Protein AF-A0A7S4CM71-F1 (afdb_monomer_lite)

Organism: NCBI:txid73025

pLDDT: mean 93.5, std 6.9, range [59.66, 98.25]

Radius of gyration: 15.83 Å; chains: 1; bounding box: 56×23×38 Å

Secondary structure (DSSP, 8-state):
--HHHHHHHHHHHHHHHHHHHHHTT-EEEEEETTEEEEE-SSHHHHHHHHHHHHHHHHHS---GGGGGSGGG--EE-TTS-EEE-S------------------

Foldseek 3Di:
DPPVLVVVLLVVLVVLLVVLCVVLVKDFPDDDPSDTDIDDPDQVSVVVSVVVSQVCQQVDDRDPVQCVDPQANFDADPVRHTPGHGDDDDDDDDDDDDDDDDDD

Structure (mmCIF, N/CA/C/O backbone):
data_AF-A0A7S4CM71-F1
#
_entry.id   AF-A0A7S4CM71-F1
#
loop_
_atom_site.group_PDB
_atom_site.id
_atom_site.type_symbol
_atom_site.label_atom_id
_atom_site.label_alt_id
_atom_site.label_comp_id
_atom_site.label_asym_id
_atom_site.label_entity_id
_atom_site.label_seq_id
_atom_site.pdbx_PDB_ins_code
_atom_site.Cartn_x
_atom_site.Cartn_y
_atom_site.Cartn_z
_atom_site.occupancy
_atom_site.B_iso_or_equiv
_atom_site.auth_seq_id
_atom_site.auth_comp_id
_atom_site.auth_asym_id
_atom_site.auth_atom_id
_atom_site.pdbx_PDB_model_num
ATOM 1 N N . ALA A 1 1 ? -5.174 10.033 18.110 1.00 60.19 1 ALA A N 1
ATOM 2 C CA . ALA A 1 1 ? -5.253 8.753 18.841 1.00 60.19 1 ALA A CA 1
ATOM 3 C C . ALA A 1 1 ? -4.177 8.755 19.913 1.00 60.19 1 ALA A C 1
ATOM 5 O O . ALA A 1 1 ? -3.317 9.625 19.852 1.00 60.19 1 ALA A O 1
ATOM 6 N N . ASP A 1 2 ? -4.248 7.840 20.877 1.00 80.94 2 ASP A N 1
ATOM 7 C CA . ASP A 1 2 ? -3.139 7.627 21.808 1.00 80.94 2 ASP A CA 1
ATOM 8 C C . ASP A 1 2 ? -1.852 7.355 21.008 1.00 80.94 2 ASP A C 1
ATOM 10 O O . ASP A 1 2 ? -1.908 6.687 19.968 1.00 80.94 2 ASP A O 1
ATOM 14 N N . GLU A 1 3 ? -0.729 7.917 21.439 1.00 86.50 3 GLU A N 1
ATOM 15 C CA . GLU A 1 3 ? 0.557 7.823 20.736 1.00 86.50 3 GLU A CA 1
ATOM 16 C C . GLU A 1 3 ? 0.958 6.353 20.548 1.00 86.50 3 GLU A C 1
ATOM 18 O O . GLU A 1 3 ? 1.369 5.935 19.464 1.00 86.50 3 GLU A O 1
ATOM 23 N N . GLU A 1 4 ? 0.678 5.535 21.564 1.00 90.50 4 GLU A N 1
ATOM 24 C CA . GLU A 1 4 ? 0.894 4.091 21.550 1.00 90.50 4 GLU A CA 1
ATOM 25 C C . GLU A 1 4 ? 0.072 3.382 20.459 1.00 90.50 4 GLU A C 1
ATOM 27 O O . GLU A 1 4 ? 0.577 2.508 19.751 1.00 90.50 4 GLU A O 1
ATOM 32 N N . VAL A 1 5 ? -1.187 3.786 20.257 1.00 91.12 5 VAL A N 1
ATOM 33 C CA . VAL A 1 5 ? -2.059 3.196 19.227 1.00 91.12 5 VAL A CA 1
ATOM 34 C C . VAL A 1 5 ? -1.535 3.524 17.833 1.00 91.12 5 VAL A C 1
ATOM 36 O O . VAL A 1 5 ? -1.543 2.653 16.962 1.00 91.12 5 VAL A O 1
ATOM 39 N N . MET A 1 6 ? -1.068 4.755 17.605 1.00 92.81 6 MET A N 1
ATOM 40 C CA . MET A 1 6 ? -0.480 5.123 16.315 1.00 92.81 6 MET A CA 1
ATOM 41 C C . MET A 1 6 ? 0.812 4.357 16.046 1.00 92.81 6 MET A C 1
ATOM 43 O O . MET A 1 6 ? 0.967 3.845 14.940 1.00 92.81 6 MET A O 1
ATOM 47 N N . ALA A 1 7 ? 1.686 4.205 17.044 1.00 93.56 7 ALA A N 1
ATOM 48 C CA . ALA A 1 7 ? 2.910 3.417 16.912 1.00 93.56 7 ALA A CA 1
ATOM 49 C C . ALA A 1 7 ? 2.611 1.952 16.546 1.00 93.56 7 ALA A C 1
ATOM 51 O O . ALA A 1 7 ? 3.210 1.408 15.619 1.00 93.56 7 ALA A O 1
ATOM 52 N N . GLN A 1 8 ? 1.619 1.332 17.196 1.00 95.12 8 GLN A N 1
ATOM 53 C CA . GLN A 1 8 ? 1.168 -0.023 16.855 1.00 95.12 8 GLN A CA 1
ATOM 54 C C . GLN A 1 8 ? 0.604 -0.109 15.428 1.00 95.12 8 GLN A C 1
ATOM 56 O O . GLN A 1 8 ? 0.870 -1.071 14.708 1.00 95.12 8 GLN A O 1
ATOM 61 N N . CYS A 1 9 ? -0.172 0.889 14.993 1.00 95.94 9 CYS A N 1
ATOM 62 C CA . CYS A 1 9 ? -0.704 0.921 13.630 1.00 95.94 9 CYS A CA 1
ATOM 63 C C . CYS A 1 9 ? 0.409 1.096 12.588 1.00 95.94 9 CYS A C 1
ATOM 65 O O . CYS A 1 9 ? 0.376 0.436 11.554 1.00 95.94 9 CYS A O 1
ATOM 67 N N . LEU A 1 10 ? 1.404 1.943 12.853 1.00 96.12 10 LEU A N 1
ATOM 68 C CA . LEU A 1 10 ? 2.548 2.123 11.960 1.00 96.12 10 LEU A CA 1
ATOM 69 C C . LEU A 1 10 ? 3.400 0.852 11.870 1.00 96.12 10 LEU A C 1
ATOM 71 O O . LEU A 1 10 ? 3.771 0.463 10.771 1.00 96.12 10 LEU A O 1
ATOM 75 N N . ALA A 1 11 ? 3.609 0.134 12.976 1.00 96.75 11 ALA A N 1
ATOM 76 C CA . ALA A 1 11 ? 4.289 -1.162 12.943 1.00 96.75 11 ALA A CA 1
ATOM 77 C C . ALA A 1 11 ? 3.549 -2.181 12.052 1.00 96.75 11 ALA A C 1
ATOM 79 O O . ALA A 1 11 ? 4.152 -2.825 11.198 1.00 96.75 11 ALA A O 1
ATOM 80 N N . LEU A 1 12 ? 2.221 -2.271 12.186 1.00 97.69 12 LEU A N 1
ATOM 81 C CA . LEU A 1 12 ? 1.390 -3.135 11.339 1.00 97.69 12 LEU A CA 1
ATOM 82 C C . LEU A 1 12 ? 1.408 -2.717 9.860 1.00 97.69 12 LEU A C 1
ATOM 84 O O . LEU A 1 12 ? 1.398 -3.573 8.974 1.00 97.69 12 LEU A O 1
ATOM 88 N N . HIS A 1 13 ? 1.409 -1.411 9.590 1.00 97.50 13 HIS A N 1
ATOM 89 C CA . HIS A 1 13 ? 1.564 -0.858 8.248 1.00 97.50 13 HIS A CA 1
ATOM 90 C C . HIS A 1 13 ? 2.901 -1.288 7.635 1.00 97.50 13 HIS A C 1
ATOM 92 O O . HIS A 1 13 ? 2.913 -1.891 6.564 1.00 97.50 13 HIS A O 1
ATOM 98 N N . ASP A 1 14 ? 4.000 -1.044 8.341 1.00 97.81 14 ASP A N 1
ATOM 99 C CA . ASP A 1 14 ? 5.357 -1.358 7.910 1.00 97.81 14 ASP A CA 1
ATOM 100 C C . ASP A 1 14 ? 5.549 -2.851 7.642 1.00 97.81 14 ASP A C 1
ATOM 102 O O . ASP A 1 14 ? 6.156 -3.235 6.639 1.00 97.81 14 ASP A O 1
ATOM 106 N N . ASP A 1 15 ? 4.981 -3.704 8.494 1.00 97.88 15 ASP A N 1
ATOM 107 C CA . ASP A 1 15 ? 4.989 -5.149 8.294 1.00 97.88 15 ASP A CA 1
ATOM 108 C C . ASP A 1 15 ? 4.276 -5.529 6.995 1.00 97.88 15 ASP A C 1
ATOM 110 O O . ASP A 1 15 ? 4.807 -6.309 6.201 1.00 97.88 15 ASP A O 1
ATOM 114 N N . VAL A 1 16 ? 3.091 -4.969 6.732 1.00 97.94 16 VAL A N 1
ATOM 115 C CA . VAL A 1 16 ? 2.360 -5.217 5.481 1.00 97.94 16 VAL A CA 1
ATOM 116 C C . VAL A 1 16 ? 3.163 -4.729 4.275 1.00 97.94 16 VAL A C 1
ATOM 118 O O . VAL A 1 16 ? 3.244 -5.458 3.281 1.00 97.94 16 VAL A O 1
ATOM 121 N N . MET A 1 17 ? 3.780 -3.548 4.367 1.00 97.94 17 MET A N 1
ATOM 122 C CA . MET A 1 17 ? 4.630 -2.983 3.318 1.00 97.94 17 MET A CA 1
ATOM 123 C C . MET A 1 17 ? 5.796 -3.920 2.996 1.00 97.94 17 MET A C 1
ATOM 125 O O . MET A 1 17 ? 5.905 -4.384 1.861 1.00 97.94 17 MET A O 1
ATOM 129 N N . ARG A 1 18 ? 6.612 -4.286 3.990 1.00 97.94 18 ARG A N 1
ATOM 130 C CA . ARG A 1 18 ? 7.824 -5.103 3.800 1.00 97.94 18 ARG A CA 1
ATOM 131 C C . ARG A 1 18 ? 7.528 -6.534 3.355 1.00 97.94 18 ARG A C 1
ATOM 133 O O . ARG A 1 18 ? 8.209 -7.046 2.466 1.00 97.94 18 ARG A O 1
ATOM 140 N N . HIS A 1 19 ? 6.498 -7.178 3.909 1.00 97.81 19 HIS A N 1
ATOM 141 C CA . HIS A 1 19 ? 6.115 -8.528 3.479 1.00 97.81 19 HIS A CA 1
ATOM 142 C C . HIS A 1 19 ? 5.625 -8.535 2.030 1.00 97.81 19 HIS A C 1
ATOM 144 O O . HIS A 1 19 ? 6.075 -9.350 1.229 1.00 97.81 19 HIS A O 1
ATOM 150 N N . THR A 1 20 ? 4.745 -7.599 1.670 1.00 98.00 20 THR A N 1
ATOM 151 C CA . THR A 1 20 ? 4.217 -7.531 0.299 1.00 98.00 20 THR A CA 1
ATOM 152 C C . THR A 1 20 ? 5.310 -7.122 -0.684 1.00 98.00 20 THR A C 1
ATOM 154 O O . THR A 1 20 ? 5.330 -7.601 -1.811 1.00 98.00 20 THR A O 1
ATOM 157 N N . LEU A 1 21 ? 6.254 -6.277 -0.265 1.00 97.94 21 LEU A N 1
ATOM 158 C CA . LEU A 1 21 ? 7.382 -5.875 -1.098 1.00 97.94 21 LEU A CA 1
ATOM 159 C C . LEU A 1 21 ? 8.232 -7.089 -1.484 1.00 97.94 21 LEU A C 1
ATOM 161 O O . LEU A 1 21 ? 8.551 -7.269 -2.659 1.00 97.94 21 LEU A O 1
ATOM 165 N N . LYS A 1 22 ? 8.509 -7.964 -0.510 1.00 96.94 22 LYS A N 1
ATOM 166 C CA . LYS A 1 22 ? 9.208 -9.233 -0.729 1.00 96.94 22 LYS A CA 1
ATOM 167 C C . LYS A 1 22 ? 8.428 -10.174 -1.653 1.00 96.94 22 LYS A C 1
ATOM 169 O O . LYS A 1 22 ? 9.036 -10.765 -2.542 1.00 96.94 22 LYS A O 1
ATOM 174 N N . ASP A 1 23 ? 7.109 -10.282 -1.481 1.00 97.31 23 ASP A N 1
ATOM 175 C CA . ASP A 1 23 ? 6.244 -11.134 -2.317 1.00 97.31 23 ASP A CA 1
ATOM 176 C C . ASP A 1 23 ? 6.268 -10.729 -3.807 1.00 97.31 23 ASP A C 1
ATOM 178 O O . ASP A 1 23 ? 6.111 -11.584 -4.678 1.00 97.31 23 ASP A O 1
ATOM 182 N N . HIS A 1 24 ? 6.491 -9.442 -4.109 1.00 97.50 24 HIS A N 1
ATOM 183 C CA . HIS A 1 24 ? 6.570 -8.905 -5.480 1.00 97.50 24 HIS A CA 1
ATOM 184 C C . HIS A 1 24 ? 7.998 -8.678 -5.985 1.00 97.50 24 HIS A C 1
ATOM 186 O O . HIS A 1 24 ? 8.182 -8.074 -7.040 1.00 97.50 24 HIS A O 1
ATOM 192 N N . GLY A 1 25 ? 9.017 -9.128 -5.247 1.00 96.00 25 GLY A N 1
ATOM 193 C CA . GLY A 1 25 ? 10.418 -8.961 -5.645 1.00 96.00 25 GLY A CA 1
ATOM 194 C C . GLY A 1 25 ? 10.878 -7.500 -5.722 1.00 96.00 25 GLY A C 1
ATOM 195 O O . GLY A 1 25 ? 11.800 -7.187 -6.474 1.00 96.00 25 GLY A O 1
ATOM 196 N N . GLY A 1 26 ? 10.228 -6.601 -4.981 1.00 96.44 26 GLY A N 1
ATOM 197 C CA . GLY A 1 26 ? 10.651 -5.210 -4.876 1.00 96.44 26 GLY A CA 1
ATOM 198 C C . GLY A 1 26 ? 11.766 -5.016 -3.852 1.00 96.44 26 GLY A C 1
ATOM 199 O O . GLY A 1 26 ? 12.002 -5.856 -2.983 1.00 96.44 26 GLY A O 1
ATOM 200 N N . PHE A 1 27 ? 12.436 -3.872 -3.942 1.00 96.19 27 PHE A N 1
ATOM 201 C CA . PHE A 1 27 ? 13.508 -3.479 -3.034 1.00 96.19 27 PHE A CA 1
ATOM 202 C C . PHE A 1 27 ? 13.168 -2.162 -2.328 1.00 96.19 27 PHE A C 1
ATOM 204 O O . PHE A 1 27 ? 12.729 -1.206 -2.971 1.00 96.19 27 PHE A O 1
ATOM 211 N N . GLU A 1 28 ? 13.362 -2.115 -1.007 1.00 96.75 28 GLU A N 1
ATOM 212 C CA . GLU A 1 28 ? 13.185 -0.909 -0.187 1.00 96.75 28 GLU A CA 1
ATOM 213 C C . GLU A 1 28 ? 14.439 -0.043 -0.337 1.00 96.75 28 GLU A C 1
ATOM 215 O O . GLU A 1 28 ? 15.509 -0.411 0.137 1.00 96.75 28 GLU A O 1
ATOM 220 N N . VAL A 1 29 ? 14.320 1.094 -1.029 1.00 94.94 29 VAL A N 1
ATOM 221 C CA . VAL A 1 29 ? 15.437 2.026 -1.249 1.00 94.94 29 VAL A CA 1
ATOM 222 C C . VAL A 1 29 ? 15.691 2.838 0.012 1.00 94.94 29 VAL A C 1
ATOM 224 O O . VAL A 1 29 ? 16.823 2.944 0.475 1.00 94.94 29 VAL A O 1
ATOM 227 N N . LYS A 1 30 ? 14.628 3.443 0.547 1.00 93.38 30 LYS A N 1
ATOM 228 C CA . LYS A 1 30 ? 14.659 4.215 1.786 1.00 93.38 30 LYS A CA 1
ATOM 229 C C . LYS A 1 30 ? 13.257 4.383 2.354 1.00 93.38 30 LYS A C 1
ATOM 231 O O . LYS A 1 30 ? 12.266 4.268 1.627 1.00 93.38 30 LYS A O 1
ATOM 236 N N . THR A 1 31 ? 13.225 4.771 3.620 1.00 95.19 31 THR A N 1
ATOM 237 C CA . THR A 1 31 ? 12.011 5.140 4.340 1.00 95.19 31 THR A CA 1
ATOM 238 C C . THR A 1 31 ? 12.207 6.522 4.963 1.00 95.19 31 THR A C 1
ATOM 240 O O . THR A 1 31 ? 13.264 6.805 5.528 1.00 95.19 31 THR A O 1
ATOM 243 N N . GLU A 1 32 ? 11.217 7.400 4.817 1.00 92.88 32 GLU A N 1
ATOM 244 C CA . GLU A 1 32 ? 11.205 8.748 5.394 1.00 92.88 32 GLU A CA 1
ATOM 245 C C . GLU A 1 32 ? 9.901 8.933 6.177 1.00 92.88 32 GLU A C 1
ATOM 247 O O . GLU A 1 32 ? 8.836 9.148 5.601 1.00 92.88 32 GLU A O 1
ATOM 252 N N . GLY A 1 33 ? 9.974 8.778 7.501 1.00 91.88 33 GLY A N 1
ATOM 253 C CA . GLY A 1 33 ? 8.777 8.676 8.337 1.00 91.88 33 GLY A CA 1
ATOM 254 C C . GLY A 1 33 ? 8.007 7.388 8.039 1.00 91.88 33 GLY A C 1
ATOM 255 O O . GLY A 1 33 ? 8.553 6.300 8.186 1.00 91.88 33 GLY A O 1
ATOM 256 N N . ASP A 1 34 ? 6.752 7.523 7.618 1.00 93.31 34 ASP A N 1
ATOM 257 C CA . ASP A 1 34 ? 5.867 6.432 7.190 1.00 93.31 34 ASP A CA 1
ATOM 258 C C . ASP A 1 34 ? 5.868 6.214 5.663 1.00 93.31 34 ASP A C 1
ATOM 260 O O . ASP A 1 34 ? 5.171 5.333 5.150 1.00 93.31 34 ASP A O 1
ATOM 264 N N . ALA A 1 35 ? 6.644 7.005 4.915 1.00 95.88 35 ALA A N 1
ATOM 265 C CA . ALA A 1 35 ? 6.724 6.915 3.465 1.00 95.88 35 ALA A CA 1
ATOM 266 C C . ALA A 1 35 ? 7.810 5.928 3.019 1.00 95.88 35 ALA A C 1
ATOM 268 O O . ALA A 1 35 ? 8.987 6.085 3.346 1.00 95.88 35 ALA A O 1
ATOM 269 N N . PHE A 1 36 ? 7.418 4.960 2.190 1.00 97.50 36 PHE A N 1
ATOM 270 C CA . PHE A 1 36 ? 8.316 3.981 1.580 1.00 97.50 36 PHE A CA 1
ATOM 271 C C . PHE A 1 36 ? 8.689 4.400 0.157 1.00 97.50 36 PHE A C 1
ATOM 273 O O . PHE A 1 36 ? 7.816 4.649 -0.678 1.00 97.50 36 PHE A O 1
ATOM 280 N N . MET A 1 37 ? 9.987 4.409 -0.144 1.00 96.75 37 MET A N 1
ATOM 281 C CA . MET A 1 37 ? 10.494 4.471 -1.511 1.00 96.75 37 MET A CA 1
ATOM 282 C C . MET A 1 37 ? 10.956 3.077 -1.928 1.00 96.75 37 MET A C 1
ATOM 284 O O . MET A 1 37 ? 11.925 2.543 -1.388 1.00 96.75 37 MET A O 1
ATOM 288 N N . CYS A 1 38 ? 10.273 2.498 -2.911 1.00 96.81 38 CYS A N 1
ATOM 289 C CA . CYS A 1 38 ? 10.548 1.153 -3.403 1.00 96.81 38 CYS A CA 1
ATOM 290 C C . CYS A 1 38 ? 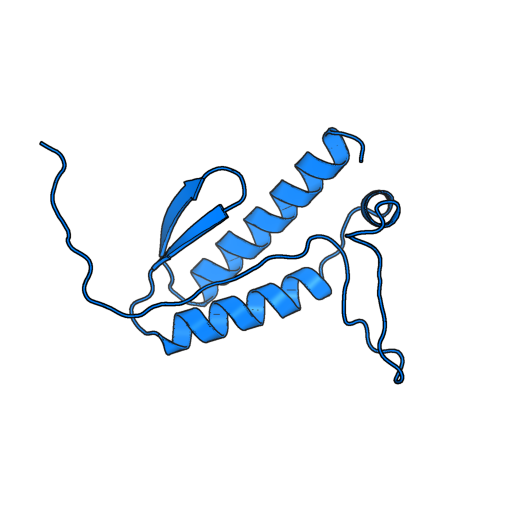10.913 1.175 -4.889 1.00 96.81 38 CYS A C 1
ATOM 292 O O . CYS A 1 38 ? 10.423 2.017 -5.642 1.00 96.81 38 CYS A O 1
ATOM 294 N N . THR A 1 39 ? 11.734 0.219 -5.314 1.00 96.62 39 THR A N 1
ATOM 295 C CA . THR A 1 39 ? 12.054 -0.016 -6.727 1.00 96.62 39 THR A CA 1
ATOM 296 C C . THR A 1 39 ? 11.724 -1.448 -7.129 1.00 96.62 39 THR A C 1
ATOM 298 O O . THR A 1 39 ? 11.726 -2.357 -6.297 1.00 96.62 39 THR A O 1
ATOM 301 N N . PHE A 1 40 ? 11.423 -1.641 -8.410 1.00 97.19 40 PHE A N 1
ATOM 302 C CA . PHE A 1 40 ? 11.025 -2.916 -8.997 1.00 97.19 40 PHE A CA 1
ATOM 303 C C . PHE A 1 40 ? 11.666 -3.057 -10.376 1.00 97.19 40 PHE A C 1
ATOM 305 O O . PHE A 1 40 ? 11.808 -2.071 -11.098 1.00 97.19 40 PHE A O 1
ATOM 312 N N . ALA A 1 41 ? 11.990 -4.290 -10.770 1.00 95.50 41 ALA A N 1
ATOM 313 C CA . ALA A 1 41 ? 12.525 -4.571 -12.103 1.00 95.50 41 ALA A CA 1
ATOM 314 C C . ALA A 1 41 ? 11.503 -4.285 -13.220 1.00 95.50 41 ALA A C 1
ATOM 316 O O . ALA A 1 41 ? 11.879 -3.908 -14.331 1.00 95.50 41 ALA A O 1
ATOM 317 N N . HIS A 1 42 ? 10.207 -4.444 -12.931 1.00 96.06 42 HIS A N 1
ATOM 318 C CA . HIS A 1 42 ? 9.131 -4.245 -13.895 1.00 96.06 42 HIS A CA 1
ATOM 319 C C . HIS A 1 42 ? 7.987 -3.411 -13.310 1.00 96.06 42 HIS A C 1
ATOM 321 O O . HIS A 1 42 ? 7.536 -3.625 -12.184 1.00 96.06 42 HIS A O 1
ATOM 327 N N . ALA A 1 43 ? 7.444 -2.502 -14.124 1.00 96.62 43 ALA A N 1
ATOM 328 C CA . ALA A 1 43 ? 6.324 -1.635 -13.744 1.00 96.62 43 ALA A CA 1
ATOM 329 C C . ALA A 1 43 ? 5.057 -2.418 -13.347 1.00 96.62 43 ALA A C 1
ATOM 331 O O . A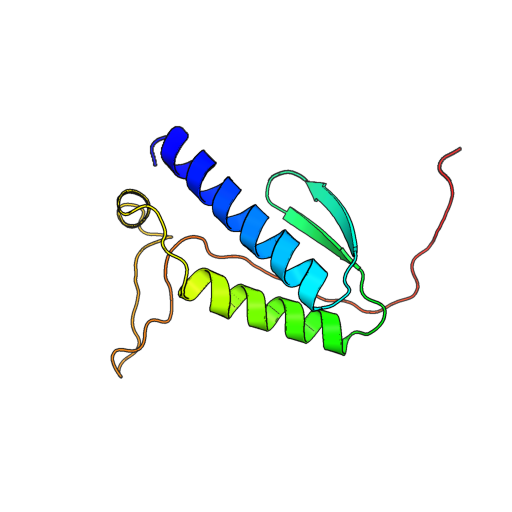LA A 1 43 ? 4.279 -1.980 -12.496 1.00 96.62 43 ALA A O 1
ATOM 332 N N . ALA A 1 44 ? 4.857 -3.598 -13.944 1.00 97.25 44 ALA A N 1
ATOM 333 C CA . ALA A 1 44 ? 3.731 -4.468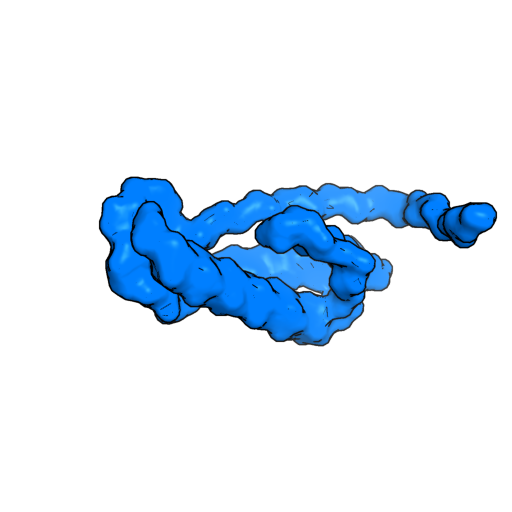 -13.625 1.00 97.25 44 ALA A CA 1
ATOM 334 C C . ALA A 1 44 ? 3.798 -4.984 -12.179 1.00 97.25 44 ALA A C 1
ATOM 336 O O . ALA A 1 44 ? 2.766 -5.048 -11.515 1.00 97.25 44 ALA A O 1
ATOM 337 N N . ASP A 1 45 ? 4.990 -5.306 -11.676 1.00 97.94 45 ASP A N 1
ATOM 338 C CA . ASP A 1 45 ? 5.163 -5.832 -10.319 1.00 97.94 45 ASP A CA 1
ATOM 339 C C . ASP A 1 45 ? 4.966 -4.732 -9.278 1.00 97.94 45 ASP A C 1
ATOM 341 O O . ASP A 1 45 ? 4.241 -4.934 -8.307 1.00 97.94 45 ASP A O 1
ATOM 345 N N . ALA A 1 46 ? 5.456 -3.519 -9.556 1.00 97.94 46 ALA A N 1
ATOM 346 C CA . ALA A 1 46 ? 5.150 -2.339 -8.748 1.00 97.94 46 ALA A CA 1
ATOM 347 C C . ALA A 1 46 ? 3.632 -2.074 -8.670 1.00 97.94 46 ALA A C 1
ATOM 349 O O . ALA A 1 46 ? 3.082 -1.812 -7.600 1.00 97.94 46 ALA A O 1
ATOM 350 N N . THR A 1 47 ? 2.925 -2.201 -9.798 1.00 97.88 47 THR A N 1
ATOM 351 C CA . THR A 1 47 ? 1.466 -2.009 -9.845 1.00 97.88 47 THR A CA 1
ATOM 352 C C . THR A 1 47 ? 0.727 -3.069 -9.023 1.00 97.88 47 THR A C 1
ATOM 354 O O . THR A 1 47 ? -0.171 -2.736 -8.244 1.00 97.88 47 THR A O 1
ATOM 357 N N . LYS A 1 48 ? 1.113 -4.346 -9.155 1.00 98.25 48 LYS A N 1
ATOM 358 C CA . LYS A 1 48 ? 0.535 -5.450 -8.371 1.00 98.25 48 LYS A CA 1
ATOM 359 C C . LYS A 1 48 ? 0.818 -5.291 -6.878 1.00 98.25 48 LYS A C 1
ATOM 361 O O . LYS A 1 48 ? -0.087 -5.512 -6.075 1.00 98.25 48 LYS A O 1
ATOM 366 N N . PHE A 1 49 ? 2.029 -4.867 -6.517 1.00 98.25 49 PHE A N 1
ATOM 367 C CA . PHE A 1 49 ? 2.406 -4.533 -5.148 1.00 98.25 49 PHE A CA 1
ATOM 368 C C . PHE A 1 49 ? 1.451 -3.490 -4.561 1.00 98.25 49 PHE A C 1
ATOM 370 O O . PHE A 1 49 ? 0.816 -3.753 -3.540 1.00 98.25 49 PHE A O 1
ATOM 377 N N . CYS A 1 50 ? 1.255 -2.357 -5.243 1.00 98.12 50 CYS A N 1
ATOM 378 C CA . CYS A 1 50 ? 0.348 -1.304 -4.784 1.00 98.12 50 CYS A CA 1
ATOM 379 C C . CYS A 1 50 ? -1.089 -1.808 -4.585 1.00 98.12 50 CYS A C 1
ATOM 381 O O . CYS A 1 50 ? -1.689 -1.573 -3.535 1.00 98.12 50 CYS A O 1
ATOM 383 N N . ALA A 1 51 ? -1.631 -2.550 -5.556 1.00 97.94 51 ALA A N 1
ATOM 384 C CA . ALA A 1 51 ? -2.970 -3.126 -5.440 1.00 97.94 51 ALA A CA 1
ATOM 385 C C . ALA A 1 51 ? -3.077 -4.092 -4.245 1.00 97.94 51 ALA A C 1
ATOM 387 O O . ALA A 1 51 ? -4.037 -4.031 -3.474 1.00 97.94 51 ALA A O 1
ATOM 388 N N . GLN A 1 52 ? -2.077 -4.955 -4.044 1.00 98.12 52 GLN A N 1
ATOM 389 C CA . GLN A 1 52 ? -2.091 -5.910 -2.940 1.00 98.12 52 GLN A CA 1
ATOM 390 C C . GLN A 1 52 ? -1.963 -5.228 -1.574 1.00 98.12 52 GLN A C 1
ATOM 392 O O . GLN A 1 52 ? -2.628 -5.666 -0.635 1.00 98.12 52 GLN A O 1
ATOM 397 N N . ILE A 1 53 ? -1.181 -4.150 -1.449 1.00 98.06 53 ILE A N 1
ATOM 398 C CA . ILE A 1 53 ? -1.135 -3.357 -0.214 1.00 98.06 53 ILE A CA 1
ATOM 399 C C . ILE A 1 53 ? -2.524 -2.814 0.122 1.00 98.06 53 ILE A C 1
ATOM 401 O O . ILE A 1 53 ? -2.985 -3.016 1.243 1.00 98.06 53 ILE A O 1
ATOM 405 N N . GLN A 1 54 ? -3.223 -2.193 -0.836 1.00 97.56 54 GLN A N 1
ATOM 406 C CA . GLN A 1 54 ? -4.571 -1.655 -0.595 1.00 97.56 54 GLN A CA 1
ATOM 407 C C . GLN A 1 54 ? -5.524 -2.746 -0.072 1.00 97.56 54 GLN A C 1
ATOM 409 O O . GLN A 1 54 ? -6.206 -2.553 0.936 1.00 97.56 54 GLN A O 1
ATOM 414 N N . HIS A 1 55 ? -5.505 -3.937 -0.679 1.00 96.56 55 HIS A N 1
ATOM 415 C CA . HIS A 1 55 ? -6.310 -5.074 -0.217 1.00 96.56 55 HIS A CA 1
ATOM 416 C C . HIS 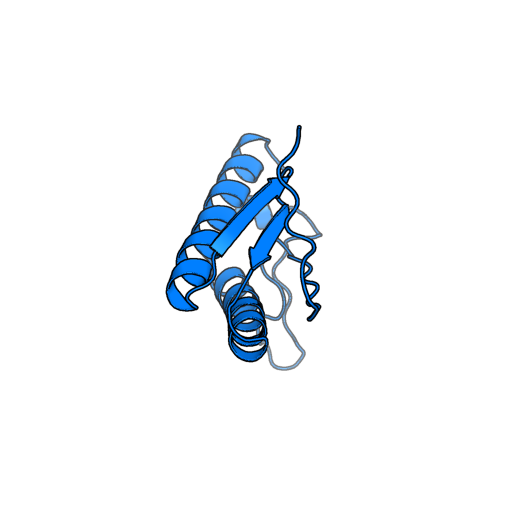A 1 55 ? -5.907 -5.591 1.174 1.00 96.56 55 HIS A C 1
ATOM 418 O O . HIS A 1 55 ? -6.774 -5.928 1.990 1.00 96.56 55 HIS A O 1
ATOM 424 N N . ARG A 1 56 ? -4.602 -5.667 1.462 1.00 97.25 56 ARG A N 1
ATOM 425 C CA . ARG A 1 56 ? -4.092 -6.141 2.756 1.00 97.25 56 ARG A CA 1
ATOM 426 C C . ARG A 1 56 ? -4.422 -5.165 3.880 1.00 97.25 56 ARG A C 1
ATOM 428 O O . ARG A 1 56 ? -4.893 -5.620 4.917 1.00 97.25 56 ARG A O 1
ATOM 435 N N . LEU A 1 57 ? -4.265 -3.857 3.670 1.00 96.56 57 LEU A N 1
ATOM 436 C CA . LEU A 1 57 ? -4.618 -2.830 4.659 1.00 96.56 57 LEU A CA 1
ATOM 437 C C . LEU A 1 57 ? -6.119 -2.843 4.979 1.00 96.56 57 LEU A C 1
ATOM 439 O O . LEU A 1 57 ? -6.497 -2.781 6.150 1.00 96.56 57 LEU A O 1
ATOM 443 N N . LEU A 1 58 ? -6.968 -3.027 3.963 1.00 96.19 58 LEU A N 1
ATOM 444 C CA . LEU A 1 58 ? -8.417 -3.170 4.136 1.00 96.19 58 LEU A CA 1
ATOM 445 C C . LEU A 1 58 ? -8.785 -4.424 4.951 1.00 96.19 58 LEU A C 1
ATOM 447 O O . LEU A 1 58 ? -9.739 -4.420 5.726 1.00 96.19 58 LEU A O 1
ATOM 451 N N . SER A 1 59 ? -8.013 -5.503 4.815 1.00 94.88 59 SER A N 1
ATOM 452 C CA . SER A 1 59 ? -8.253 -6.772 5.519 1.00 94.88 59 SER A CA 1
ATOM 453 C C . SER A 1 59 ? -7.583 -6.842 6.897 1.00 94.88 59 SER A C 1
ATOM 455 O O . SER A 1 59 ? -7.910 -7.720 7.701 1.00 94.88 59 SER A O 1
ATOM 457 N N . LEU A 1 60 ? -6.668 -5.917 7.198 1.00 96.19 60 LEU A N 1
ATOM 458 C CA . LEU A 1 60 ? -5.845 -5.951 8.399 1.00 96.19 60 LEU A CA 1
ATOM 459 C C . LEU A 1 60 ? -6.688 -5.813 9.674 1.00 96.19 60 LEU A C 1
ATOM 461 O O . LEU A 1 60 ? -7.755 -5.180 9.714 1.00 96.19 60 LEU A O 1
ATOM 465 N N . ARG A 1 61 ? -6.206 -6.441 10.748 1.00 95.44 61 ARG A N 1
ATOM 466 C CA . ARG A 1 61 ? -6.804 -6.350 12.083 1.00 95.44 61 ARG A CA 1
ATOM 467 C C . ARG A 1 61 ? -6.214 -5.158 12.826 1.00 95.44 61 ARG A C 1
ATOM 469 O O . ARG A 1 61 ? -5.361 -5.319 13.689 1.00 95.44 61 ARG A O 1
ATOM 476 N N . TRP A 1 62 ? -6.681 -3.968 12.470 1.00 96.00 62 TRP A N 1
ATOM 477 C CA . TRP A 1 62 ? -6.302 -2.742 13.165 1.00 96.00 62 TRP A CA 1
ATOM 478 C C . TRP A 1 62 ? -6.774 -2.737 14.629 1.00 96.00 62 TRP A C 1
ATOM 480 O O . TRP A 1 62 ? -7.838 -3.299 14.927 1.00 96.00 62 TRP A O 1
ATOM 490 N N . PRO A 1 63 ? -6.042 -2.064 15.536 1.00 94.69 63 PRO A N 1
ATOM 491 C CA . PRO A 1 63 ? -6.517 -1.783 16.886 1.00 94.69 63 PRO A CA 1
ATOM 492 C C . PRO A 1 63 ? -7.890 -1.103 16.855 1.00 94.69 63 PRO A C 1
ATOM 494 O O . PRO A 1 63 ? -8.100 -0.139 16.124 1.00 94.69 63 PRO A O 1
ATOM 497 N N . LYS A 1 64 ? -8.843 -1.572 17.671 1.00 91.94 64 LYS A N 1
ATOM 498 C CA . LYS A 1 64 ? -10.223 -1.039 17.674 1.00 91.94 64 LYS A CA 1
ATOM 499 C C . LYS A 1 64 ? -10.281 0.457 18.001 1.00 91.94 64 LYS A C 1
ATOM 501 O O . LYS A 1 64 ? -11.151 1.164 17.503 1.00 91.94 64 LYS A O 1
ATO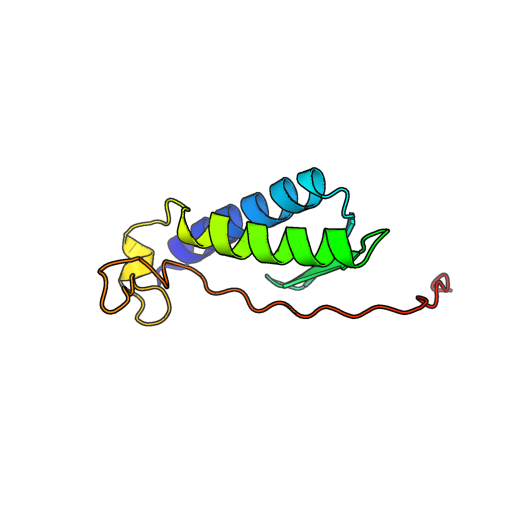M 506 N N . THR A 1 65 ? -9.343 0.931 18.816 1.00 92.50 65 THR A N 1
ATOM 507 C CA . THR A 1 65 ? -9.182 2.340 19.192 1.00 92.50 65 THR A CA 1
ATOM 508 C C . THR A 1 65 ? -8.842 3.232 17.998 1.00 92.50 65 THR A C 1
ATOM 510 O O . THR A 1 65 ? -9.209 4.405 18.015 1.00 92.50 65 THR A O 1
ATOM 513 N N . LEU A 1 66 ? -8.236 2.698 16.929 1.00 93.00 66 LEU A N 1
ATOM 514 C CA . LEU A 1 66 ? -7.982 3.445 15.693 1.00 93.00 66 LEU A CA 1
ATOM 515 C C . LEU A 1 66 ? -9.289 3.942 15.060 1.00 93.00 66 LEU A C 1
ATOM 517 O O . LEU A 1 66 ? -9.350 5.072 14.584 1.00 93.00 66 LEU A O 1
ATOM 521 N N . PHE A 1 67 ? -10.357 3.139 15.116 1.00 91.88 67 PHE A N 1
ATOM 522 C CA . PHE A 1 67 ? -11.650 3.474 14.508 1.00 91.88 67 PHE A CA 1
ATOM 523 C C . PHE A 1 67 ? -12.384 4.630 15.201 1.00 91.88 67 PHE A C 1
ATOM 525 O O . PHE A 1 67 ? -13.377 5.119 14.671 1.00 91.88 67 PHE A O 1
ATOM 532 N N . THR A 1 68 ? -11.888 5.104 16.350 1.00 89.62 68 THR A N 1
ATOM 533 C CA . THR A 1 68 ? -12.366 6.355 16.966 1.00 89.62 68 THR A CA 1
ATOM 534 C C . THR A 1 68 ? -11.984 7.588 16.144 1.00 89.62 68 THR A C 1
ATOM 536 O O . THR A 1 68 ? -12.626 8.630 16.256 1.00 89.62 68 THR A O 1
ATOM 539 N N . GLN A 1 69 ? -10.948 7.485 15.305 1.00 87.06 69 GLN A N 1
ATOM 540 C CA . GLN A 1 69 ? -10.512 8.556 14.419 1.00 87.06 69 GLN A CA 1
ATOM 541 C C . GLN A 1 69 ? -11.377 8.570 13.160 1.00 87.06 69 GLN A C 1
ATOM 543 O O . GLN A 1 69 ? -11.459 7.578 12.435 1.00 87.06 69 GLN A O 1
ATOM 548 N N . PHE A 1 70 ? -11.970 9.726 12.856 1.00 84.50 70 PHE A N 1
ATOM 549 C CA . PHE A 1 70 ? -12.844 9.894 11.692 1.00 84.50 70 PHE A CA 1
ATOM 550 C C . PHE A 1 70 ? -12.179 9.446 10.381 1.00 84.50 70 PHE A C 1
ATOM 552 O O . PHE A 1 70 ? -12.810 8.789 9.558 1.00 84.50 70 PHE A O 1
ATOM 559 N N . CYS A 1 71 ? -10.890 9.746 10.204 1.00 86.00 71 CYS A N 1
ATOM 560 C CA . CYS A 1 71 ? -10.135 9.410 8.996 1.00 86.00 71 CYS A CA 1
ATOM 561 C C . CYS A 1 71 ? -9.814 7.911 8.839 1.00 86.00 71 CYS A C 1
ATOM 563 O O . CYS A 1 71 ? -9.465 7.491 7.736 1.00 86.00 71 CYS A O 1
ATOM 565 N N . ALA A 1 72 ? -9.957 7.104 9.894 1.00 91.62 72 ALA A N 1
ATOM 566 C CA . ALA A 1 72 ? -9.596 5.685 9.896 1.00 91.62 72 ALA A CA 1
ATOM 567 C C . ALA A 1 72 ? -10.791 4.742 10.116 1.00 91.62 72 ALA A C 1
ATOM 569 O O . ALA A 1 72 ? -10.610 3.527 10.216 1.00 91.62 72 ALA A O 1
ATOM 570 N N . ARG A 1 73 ? -12.012 5.288 10.199 1.00 92.69 73 ARG A N 1
ATOM 571 C CA . ARG A 1 73 ? -13.247 4.521 10.399 1.00 92.69 73 ARG A CA 1
ATOM 572 C C . ARG A 1 73 ? -13.491 3.509 9.279 1.00 92.69 73 ARG A C 1
ATOM 574 O O . ARG A 1 73 ? -12.992 3.655 8.162 1.00 92.69 73 ARG A O 1
ATOM 581 N N . VAL A 1 74 ? -14.310 2.513 9.600 1.00 95.00 74 VAL A N 1
ATOM 582 C CA . VAL A 1 74 ? -14.841 1.582 8.606 1.00 95.00 74 VAL A CA 1
ATOM 583 C C . VAL A 1 74 ? -15.908 2.302 7.785 1.00 95.00 74 VAL A C 1
ATOM 585 O O . VAL A 1 74 ? -16.802 2.921 8.361 1.00 95.00 74 VAL A O 1
ATOM 588 N N . GLU A 1 75 ? -15.797 2.252 6.462 1.00 94.81 75 GLU A N 1
ATOM 589 C CA . GLU A 1 75 ? -16.810 2.772 5.539 1.00 94.81 75 GLU A CA 1
ATOM 590 C C . GLU A 1 75 ? -17.184 1.680 4.542 1.00 94.81 75 GLU A C 1
ATOM 592 O O . GLU A 1 75 ? -16.297 0.994 4.025 1.00 94.81 75 GLU A O 1
ATOM 597 N N . ASP A 1 76 ? -18.479 1.562 4.258 1.00 96.12 76 ASP A N 1
ATOM 598 C CA . ASP A 1 76 ? -19.049 0.587 3.332 1.00 96.12 76 ASP A CA 1
ATOM 599 C C . ASP A 1 76 ? -19.653 1.283 2.105 1.00 96.12 76 ASP A C 1
ATOM 601 O O . ASP A 1 76 ? -20.059 2.448 2.163 1.00 96.12 76 ASP A O 1
ATOM 605 N N . ASP A 1 77 ? -19.728 0.566 0.985 1.00 95.50 77 ASP A N 1
ATOM 606 C CA . ASP A 1 77 ? -20.489 0.994 -0.189 1.00 95.50 77 ASP A CA 1
ATOM 607 C C . ASP A 1 77 ? -21.998 0.693 -0.054 1.00 95.50 77 ASP A C 1
ATOM 609 O O . ASP A 1 77 ? -22.470 0.118 0.928 1.00 95.50 77 ASP A O 1
ATOM 613 N N . CYS A 1 78 ? -22.786 1.054 -1.073 1.00 95.81 78 CYS A N 1
ATOM 614 C CA . CYS A 1 78 ? -24.231 0.795 -1.097 1.00 95.81 78 CYS A CA 1
ATOM 615 C C . CYS A 1 78 ? -24.616 -0.697 -1.148 1.00 95.81 78 CYS A C 1
ATOM 617 O O . CYS A 1 78 ? -25.791 -1.022 -0.988 1.00 95.81 78 CYS A O 1
ATOM 619 N N . TYR A 1 79 ? -23.650 -1.597 -1.351 1.00 95.69 79 TYR A N 1
ATOM 620 C CA . TYR A 1 79 ? -23.828 -3.049 -1.335 1.00 95.69 79 TYR A CA 1
ATOM 621 C C . TYR A 1 79 ? -23.330 -3.681 -0.023 1.00 95.6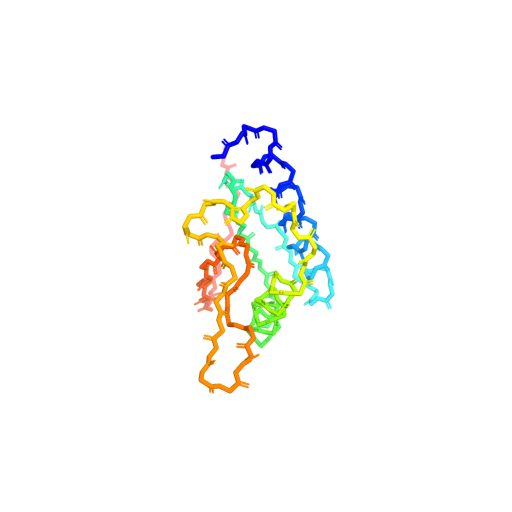9 79 TYR A C 1
ATOM 623 O O . TYR A 1 79 ? -23.323 -4.906 0.095 1.00 95.69 79 TYR A O 1
ATOM 631 N N . GLY A 1 80 ? -22.909 -2.870 0.957 1.00 93.25 80 GLY A N 1
ATOM 632 C CA . GLY A 1 80 ? -22.393 -3.335 2.245 1.00 93.25 80 GLY A CA 1
ATOM 633 C C . GLY A 1 80 ? -20.971 -3.897 2.177 1.00 93.25 80 GLY A C 1
ATOM 634 O O . GLY A 1 80 ? -20.578 -4.675 3.045 1.00 93.25 80 GLY A O 1
ATOM 635 N N . ARG A 1 81 ? -20.198 -3.560 1.138 1.00 94.25 81 ARG A N 1
ATOM 636 C CA . ARG A 1 81 ? -18.789 -3.956 1.032 1.00 94.25 81 ARG A CA 1
ATOM 637 C C . ARG A 1 81 ? -17.910 -2.888 1.660 1.00 94.25 81 ARG A C 1
ATOM 639 O O . ARG A 1 81 ? -18.007 -1.724 1.280 1.00 94.25 81 ARG A O 1
ATOM 646 N N . VAL A 1 82 ? -17.001 -3.308 2.536 1.00 94.38 82 VAL A N 1
ATOM 647 C CA . VAL A 1 82 ? -16.016 -2.415 3.156 1.00 94.38 82 VAL A CA 1
ATOM 648 C C . VAL A 1 82 ? -15.121 -1.812 2.073 1.00 94.38 82 VAL A C 1
ATOM 650 O O . VAL A 1 82 ? -14.457 -2.543 1.341 1.00 94.38 82 VAL A O 1
ATOM 653 N N . ILE A 1 83 ? -15.088 -0.484 1.989 1.00 95.06 83 ILE A N 1
ATOM 654 C CA . ILE A 1 83 ? -14.257 0.292 1.054 1.00 95.06 83 ILE A CA 1
ATOM 655 C C . ILE A 1 83 ? -13.141 1.069 1.761 1.00 95.06 83 ILE A C 1
ATOM 657 O O . ILE A 1 83 ? -12.118 1.353 1.143 1.00 95.06 83 ILE A O 1
ATOM 661 N N . TRP A 1 84 ? -13.290 1.354 3.059 1.00 95.31 84 TRP A N 1
ATOM 662 C CA . TRP A 1 84 ? -12.239 1.943 3.894 1.00 95.31 84 TRP A CA 1
ATOM 663 C C . TRP A 1 84 ? -12.188 1.272 5.258 1.00 95.31 84 TRP A C 1
ATOM 665 O O . TRP A 1 84 ? -13.228 0.979 5.841 1.00 95.31 84 TRP A O 1
ATOM 675 N N . LYS A 1 85 ? -10.976 1.047 5.779 1.00 95.31 85 LYS A N 1
ATOM 676 C CA . LYS A 1 85 ? -10.746 0.535 7.135 1.00 95.31 85 LYS A CA 1
ATOM 677 C C . LYS A 1 85 ? -9.299 0.781 7.570 1.00 95.31 85 LYS A C 1
ATOM 679 O O . LYS A 1 85 ? -8.382 0.189 7.009 1.00 95.31 85 LYS A O 1
ATOM 684 N N . GLY A 1 86 ? -9.106 1.585 8.613 1.00 95.50 86 GLY A N 1
ATOM 685 C CA . GLY A 1 86 ? -7.788 1.864 9.188 1.00 95.50 86 GLY A CA 1
ATOM 686 C C . GLY A 1 86 ? -6.990 2.927 8.429 1.00 95.50 86 GLY A C 1
ATOM 687 O O . GLY A 1 86 ? -7.568 3.867 7.881 1.00 95.50 86 GLY A O 1
ATOM 688 N N . LEU A 1 87 ? -5.658 2.812 8.447 1.00 95.38 87 LEU A N 1
ATOM 689 C CA . LEU A 1 87 ? -4.764 3.789 7.818 1.00 95.38 87 LEU A CA 1
ATOM 690 C C . LEU A 1 87 ? -4.937 3.806 6.291 1.00 95.38 87 LEU A C 1
ATOM 692 O O . LEU A 1 87 ? -5.016 2.759 5.650 1.00 95.38 87 LEU A O 1
ATOM 696 N N . ARG A 1 88 ? -4.974 5.010 5.705 1.00 94.75 88 ARG A N 1
ATOM 697 C CA . ARG A 1 88 ? -5.136 5.222 4.259 1.00 94.75 88 ARG A CA 1
ATOM 698 C C . ARG A 1 88 ? -3.796 5.605 3.641 1.00 94.75 88 ARG A C 1
ATOM 700 O O . ARG A 1 88 ? -3.256 6.662 3.957 1.00 94.75 88 ARG A O 1
ATOM 707 N N . VAL A 1 89 ? -3.292 4.774 2.734 1.00 95.56 89 VAL A N 1
ATOM 708 C CA . VAL A 1 89 ? -1.985 4.975 2.093 1.00 95.56 89 VAL A CA 1
ATOM 709 C C . VAL A 1 89 ? -2.171 5.466 0.662 1.00 95.56 89 VAL A C 1
ATOM 711 O O . VAL A 1 89 ? -2.911 4.869 -0.123 1.00 95.56 89 VAL A O 1
ATOM 714 N N . ARG A 1 90 ? -1.483 6.556 0.316 1.00 97.06 90 ARG A N 1
ATOM 715 C CA . ARG A 1 90 ? -1.399 7.078 -1.056 1.00 97.06 90 ARG A CA 1
ATOM 716 C C . ARG A 1 90 ? -0.179 6.481 -1.742 1.00 97.06 90 ARG A C 1
ATOM 718 O O . ARG A 1 90 ? 0.870 6.361 -1.121 1.00 97.06 90 ARG A O 1
ATOM 725 N N . MET A 1 91 ? -0.312 6.134 -3.017 1.00 97.69 91 MET A N 1
ATOM 726 C CA . MET A 1 91 ? 0.753 5.494 -3.788 1.00 97.69 91 MET A CA 1
ATOM 727 C C . MET A 1 91 ? 0.923 6.217 -5.118 1.00 97.69 91 MET A C 1
ATOM 729 O O . MET A 1 91 ? -0.063 6.535 -5.781 1.00 97.69 91 MET A O 1
ATOM 733 N N . GLY A 1 92 ? 2.173 6.472 -5.492 1.00 97.38 92 GLY A N 1
ATOM 734 C CA . GLY A 1 92 ? 2.550 7.005 -6.794 1.00 97.38 92 GLY A CA 1
ATOM 735 C C . GLY A 1 92 ? 3.542 6.062 -7.456 1.00 97.38 92 GLY A C 1
ATOM 736 O O . GLY A 1 92 ? 4.428 5.533 -6.788 1.00 97.38 92 GLY A O 1
ATOM 737 N N . LEU A 1 93 ? 3.380 5.850 -8.759 1.00 96.88 93 LEU A N 1
ATOM 738 C CA . LEU A 1 93 ? 4.283 5.036 -9.561 1.00 96.88 93 LEU A CA 1
ATOM 739 C C . LEU A 1 93 ? 4.795 5.860 -10.733 1.00 96.88 93 LEU A C 1
ATOM 741 O O . LEU A 1 93 ? 4.054 6.635 -11.339 1.00 96.88 93 LEU A O 1
ATOM 745 N N . HIS A 1 94 ? 6.061 5.659 -11.059 1.00 96.00 94 HIS A N 1
ATOM 746 C CA . HIS A 1 94 ? 6.701 6.227 -12.231 1.00 96.00 94 HIS A CA 1
ATOM 747 C C . HIS A 1 94 ? 7.734 5.234 -12.762 1.00 96.00 94 HIS A C 1
ATOM 749 O O . HIS A 1 94 ? 8.274 4.427 -12.007 1.00 96.00 94 HIS A O 1
ATOM 755 N N . THR A 1 95 ? 8.001 5.296 -14.062 1.00 95.38 95 THR A N 1
ATOM 756 C CA . THR A 1 95 ? 8.997 4.469 -14.744 1.00 95.38 95 THR A CA 1
ATOM 757 C C . THR A 1 95 ? 9.980 5.373 -15.463 1.00 95.38 95 THR A C 1
ATOM 759 O O . THR A 1 95 ? 9.560 6.241 -16.226 1.00 95.38 95 THR A O 1
ATOM 762 N N . GLY A 1 96 ? 11.268 5.131 -15.272 1.00 92.44 96 GLY A N 1
ATOM 763 C CA . GLY A 1 96 ? 12.337 5.862 -15.933 1.00 92.44 96 GLY A CA 1
ATOM 764 C C . GLY A 1 96 ? 13.687 5.261 -15.574 1.00 92.44 96 GLY A C 1
ATOM 765 O O . GLY A 1 96 ? 13.764 4.316 -14.789 1.00 92.44 96 GLY A O 1
ATOM 766 N N . GLU A 1 97 ? 14.747 5.812 -16.150 1.00 88.00 97 GLU A N 1
ATOM 767 C CA . GLU A 1 97 ? 16.113 5.412 -15.828 1.00 88.00 97 GLU A CA 1
ATOM 768 C C . GLU A 1 97 ? 16.610 6.214 -14.615 1.00 88.00 97 GLU A C 1
ATOM 770 O O . GLU A 1 97 ? 16.622 7.448 -14.662 1.00 88.00 97 GLU A O 1
ATOM 775 N N . PRO A 1 98 ? 16.986 5.560 -13.501 1.00 83.62 98 PRO A N 1
ATOM 776 C CA . PRO A 1 98 ? 17.524 6.265 -12.349 1.00 83.62 98 PRO A CA 1
ATOM 777 C C . PRO A 1 98 ? 18.960 6.722 -12.626 1.00 83.62 98 PRO A C 1
ATOM 779 O O . PRO A 1 98 ? 19.787 5.960 -13.125 1.00 83.62 98 PRO A O 1
ATOM 782 N N . ALA A 1 99 ? 19.289 7.952 -12.234 1.00 84.19 99 ALA A N 1
ATOM 783 C CA . ALA A 1 99 ? 20.678 8.391 -12.175 1.00 84.19 99 ALA A CA 1
ATOM 784 C C . ALA A 1 99 ? 21.339 7.792 -10.922 1.00 84.19 99 ALA A C 1
ATOM 786 O O . ALA A 1 99 ? 21.090 8.242 -9.804 1.00 84.19 99 ALA A O 1
ATOM 787 N N . CYS A 1 100 ? 22.166 6.763 -11.100 1.00 79.44 100 CYS A N 1
ATOM 788 C CA . CYS A 1 100 ? 22.957 6.169 -10.024 1.00 79.44 100 CYS A CA 1
ATOM 789 C C . CYS A 1 100 ? 24.322 6.863 -9.959 1.00 79.44 100 CYS A C 1
ATOM 791 O O . CYS A 1 100 ? 25.224 6.533 -10.725 1.00 79.44 100 CYS A O 1
ATOM 793 N N . VAL A 1 101 ? 24.457 7.841 -9.065 1.00 82.25 101 VAL A N 1
ATOM 794 C CA . VAL A 1 101 ? 25.724 8.538 -8.800 1.00 82.25 101 VAL A CA 1
ATOM 795 C C . VAL A 1 101 ? 26.139 8.226 -7.365 1.00 82.25 101 VAL A C 1
ATOM 797 O O . VAL A 1 101 ? 25.333 8.396 -6.449 1.00 82.25 101 VAL A O 1
ATOM 800 N N . GLU A 1 102 ? 27.367 7.744 -7.161 1.00 77.75 102 GLU A N 1
ATOM 801 C CA . GLU A 1 102 ? 27.934 7.618 -5.815 1.00 77.75 102 GLU A CA 1
ATOM 802 C C . GLU A 1 102 ? 28.109 9.014 -5.212 1.00 77.75 102 GLU A C 1
ATOM 804 O O . GLU A 1 102 ? 28.605 9.929 -5.871 1.00 77.75 102 GLU A O 1
ATOM 809 N N . ASN A 1 103 ? 27.657 9.193 -3.971 1.00 59.66 103 ASN A N 1
ATOM 810 C CA . ASN A 1 103 ? 27.828 10.459 -3.267 1.00 59.66 103 ASN A CA 1
ATOM 811 C C . ASN A 1 103 ? 29.330 10.615 -2.932 1.00 59.66 103 ASN A C 1
ATOM 813 O O . ASN A 1 103 ? 29.860 9.696 -2.301 1.00 59.66 103 ASN A O 1
ATOM 817 N N . PRO A 1 104 ? 30.010 11.687 -3.390 1.00 66.88 104 PRO A N 1
ATOM 818 C CA . PRO A 1 104 ? 31.450 11.875 -3.193 1.00 66.88 104 PRO A CA 1
ATOM 819 C C . PRO A 1 104 ? 31.864 12.010 -1.723 1.00 66.88 104 PRO A C 1
ATOM 821 O O . PRO A 1 104 ? 31.020 12.412 -0.887 1.00 66.88 104 PRO A O 1
#

InterPro domains:
  IPR001054 Adenylyl cyclase class-3/4/guanylyl cyclase [PF00211] (6-97)
  IPR001054 Adenylyl cyclase class-3/4/guanylyl cyclase [PS50125] (1-96)
  IPR029787 Nucleotide cyclase [G3DSA:3.30.70.1230] (1-104)
  IPR029787 Nucleotide cyclase [SSF55073] (3-100)
  IPR050697 Adenylyl/Guanylyl Cyclase Class-3/4 [PTHR43081] (2-97)

Sequence (104 aa):
ADEEVMAQCLALHDDVMRHTLKDHGGFEVKTEGDAFMCTFAHAADATKFCAQIQHRLLSLRWPKTLFTQFCARVEDDCYGRVIWKGLRVRMGLHTGEPACVENP